Protein AF-A0AAV4DSY3-F1 (afdb_monomer_lite)

Organism: NCBI:txid259542

pLDDT: mean 73.47, std 17.41, range [41.06, 93.94]

Foldseek 3Di:
DDDDDDDDPVSVVVVVVVPPCPPPPDVDDPPPPVPPPDDPPPVVVVVVVVVLLVVVLVVLCVVVVPDPVVVDDSVVSCVVVVHDPVRVVVVVVVVVCVVVVPPPPPPPD

Structure (mmCIF, N/CA/C/O backbone):
data_AF-A0AAV4DSY3-F1
#
_entry.id   AF-A0AAV4DSY3-F1
#
loop_
_atom_site.group_PDB
_atom_site.id
_atom_site.type_symbol
_atom_site.label_atom_id
_atom_site.label_alt_id
_atom_site.label_comp_id
_atom_site.label_asym_id
_atom_site.label_entity_id
_atom_site.label_seq_id
_atom_site.pdbx_PDB_ins_code
_atom_site.Cartn_x
_atom_site.Cartn_y
_atom_site.Cartn_z
_atom_site.occupancy
_atom_site.B_iso_or_equiv
_atom_site.auth_seq_id
_atom_site.auth_comp_id
_atom_site.auth_asym_id
_atom_site.auth_atom_id
_atom_site.pdbx_PDB_model_num
ATOM 1 N N . MET A 1 1 ? 48.570 47.714 34.746 1.00 41.06 1 MET A N 1
ATOM 2 C CA . MET A 1 1 ? 47.830 46.543 34.221 1.00 41.06 1 MET A CA 1
ATOM 3 C C . MET A 1 1 ? 46.495 47.026 33.675 1.00 41.06 1 MET A C 1
ATOM 5 O O . MET A 1 1 ? 45.736 47.612 34.433 1.00 41.06 1 MET A O 1
ATOM 9 N N . ALA A 1 2 ? 46.240 46.869 32.374 1.00 46.19 2 ALA A N 1
ATOM 10 C CA . ALA A 1 2 ? 44.979 47.278 31.746 1.00 46.19 2 ALA A CA 1
ATOM 11 C C . ALA A 1 2 ? 44.001 46.086 31.681 1.00 46.19 2 ALA A C 1
ATOM 13 O O . ALA A 1 2 ? 44.449 44.970 31.406 1.00 46.19 2 ALA A O 1
ATOM 14 N N . PRO A 1 3 ? 42.690 46.279 31.919 1.00 54.94 3 PRO A N 1
ATOM 15 C CA . PRO A 1 3 ? 41.716 45.194 31.837 1.00 54.94 3 PRO A CA 1
ATOM 16 C C . PRO A 1 3 ? 41.482 44.750 30.379 1.00 54.94 3 PRO A C 1
ATOM 18 O O . PRO A 1 3 ? 41.603 45.563 29.455 1.00 54.94 3 PRO A O 1
ATOM 21 N N . PRO A 1 4 ? 41.125 43.473 30.135 1.00 57.81 4 PRO A N 1
ATOM 22 C CA . PRO A 1 4 ? 40.954 42.960 28.782 1.00 57.81 4 PRO A CA 1
ATOM 23 C C . PRO A 1 4 ? 39.740 43.602 28.095 1.00 57.81 4 PRO A C 1
ATOM 25 O O . PRO A 1 4 ? 38.635 43.642 28.644 1.00 57.81 4 PRO A O 1
ATOM 28 N N . ARG A 1 5 ? 39.933 44.082 26.859 1.00 60.69 5 ARG A N 1
ATOM 29 C CA . ARG A 1 5 ? 38.852 44.612 26.013 1.00 60.69 5 ARG A CA 1
ATOM 30 C C . ARG A 1 5 ? 37.819 43.511 25.745 1.00 60.69 5 ARG A C 1
ATOM 32 O O . ARG A 1 5 ? 38.171 42.407 25.328 1.00 60.69 5 ARG A O 1
ATOM 39 N N . LYS A 1 6 ? 36.532 43.802 25.965 1.00 60.41 6 LYS A N 1
ATOM 40 C CA . LYS A 1 6 ? 35.444 42.860 25.659 1.00 60.41 6 LYS A CA 1
ATOM 41 C C . LYS A 1 6 ? 35.393 42.625 24.142 1.00 60.41 6 LYS A C 1
ATOM 43 O O . LYS A 1 6 ? 35.300 43.580 23.377 1.00 60.41 6 LYS A O 1
ATOM 48 N N . ARG A 1 7 ? 35.455 41.354 23.720 1.00 59.47 7 ARG A N 1
ATOM 49 C CA . ARG A 1 7 ? 35.294 40.937 22.313 1.00 59.47 7 ARG A CA 1
ATOM 50 C C . ARG A 1 7 ? 33.944 41.415 21.778 1.00 59.47 7 ARG A C 1
ATOM 52 O O . ARG A 1 7 ? 32.934 41.277 22.476 1.00 59.47 7 ARG A O 1
ATOM 59 N N . SER A 1 8 ? 33.940 41.944 20.558 1.00 68.19 8 SER A N 1
ATOM 60 C CA . SER A 1 8 ? 32.722 42.392 19.882 1.00 68.19 8 SER A CA 1
ATOM 61 C C . SER A 1 8 ? 31.757 41.219 19.643 1.00 68.19 8 SER A C 1
ATOM 63 O O . SER A 1 8 ? 32.153 40.050 19.639 1.00 68.19 8 SER A O 1
ATOM 65 N N . LEU A 1 9 ? 30.466 41.506 19.467 1.00 58.69 9 LEU A N 1
ATOM 66 C CA . LEU A 1 9 ? 29.445 40.478 19.218 1.00 58.69 9 LEU A CA 1
ATOM 67 C C . LEU A 1 9 ? 29.739 39.713 17.909 1.00 58.69 9 LEU A C 1
ATOM 69 O O . LEU A 1 9 ? 29.555 38.500 17.847 1.00 58.69 9 LEU A O 1
ATOM 73 N N . SER A 1 10 ? 30.330 40.390 16.920 1.00 60.00 10 SER A N 1
ATOM 74 C CA . SER A 1 10 ? 30.853 39.796 15.685 1.00 60.00 10 SER A CA 1
ATOM 75 C C . SER A 1 10 ? 32.049 38.866 15.923 1.00 60.00 10 SER A C 1
ATOM 77 O O . SER A 1 10 ? 32.095 37.787 15.333 1.00 60.00 10 SER A O 1
ATOM 79 N N . ASP A 1 11 ? 32.970 39.197 16.834 1.00 58.50 11 ASP A N 1
ATOM 80 C CA . ASP A 1 11 ? 34.054 38.281 17.233 1.00 58.50 11 ASP A CA 1
ATOM 81 C C . ASP A 1 11 ? 33.519 37.046 17.969 1.00 58.50 11 ASP A C 1
ATOM 83 O O . ASP A 1 11 ? 34.048 35.942 17.822 1.00 58.50 11 ASP A O 1
ATOM 87 N N . ARG A 1 12 ? 32.431 37.209 18.730 1.00 59.25 12 ARG A N 1
ATOM 88 C CA . ARG A 1 12 ? 31.756 36.110 19.431 1.00 59.25 12 ARG A CA 1
ATOM 89 C C . ARG A 1 12 ? 31.039 35.168 18.451 1.00 59.25 12 ARG A C 1
ATOM 91 O O . ARG A 1 12 ? 31.147 33.952 18.593 1.00 59.25 12 ARG A O 1
ATOM 98 N N . ILE A 1 13 ? 30.394 35.714 17.418 1.00 60.59 13 ILE A N 1
ATOM 99 C CA . ILE A 1 13 ? 29.760 34.944 16.332 1.00 60.59 13 ILE A CA 1
ATOM 100 C C . ILE A 1 13 ? 30.820 34.237 15.466 1.00 60.59 13 ILE A C 1
ATOM 102 O O . ILE A 1 13 ? 30.665 33.060 15.142 1.00 60.59 13 ILE A O 1
ATOM 106 N N . ARG A 1 14 ? 31.949 34.893 15.157 1.00 55.00 14 ARG A N 1
ATOM 107 C CA . ARG A 1 14 ? 33.055 34.303 14.376 1.00 55.00 14 ARG A CA 1
ATOM 108 C C . ARG A 1 14 ? 33.675 33.073 15.054 1.00 55.00 14 ARG A C 1
ATOM 110 O O . ARG A 1 14 ? 34.059 32.127 14.366 1.00 55.00 14 ARG A O 1
ATOM 117 N N . CYS A 1 15 ? 33.741 33.046 16.387 1.00 56.81 15 CYS A N 1
ATOM 118 C CA . CYS A 1 15 ? 34.203 31.875 17.141 1.00 56.81 15 CYS A CA 1
ATOM 119 C C . CYS A 1 15 ? 33.209 30.700 17.126 1.00 56.81 15 CYS A C 1
ATOM 121 O O . CYS A 1 15 ? 33.650 29.554 17.156 1.00 56.81 15 CYS A O 1
ATOM 123 N N . MET A 1 16 ? 31.899 30.955 17.029 1.00 57.00 16 MET A N 1
ATOM 124 C CA . MET A 1 16 ? 30.877 29.896 16.959 1.00 57.00 16 MET A CA 1
ATOM 125 C C . MET A 1 16 ? 30.915 29.140 15.620 1.00 57.00 16 MET A C 1
ATOM 127 O O . MET A 1 16 ? 30.667 27.937 15.587 1.00 57.00 16 MET A O 1
ATOM 131 N N . PHE A 1 17 ? 31.290 29.811 14.525 1.00 53.94 17 PHE A N 1
ATOM 132 C CA . PHE A 1 17 ? 31.327 29.212 13.182 1.00 53.94 17 PHE A CA 1
ATOM 133 C C . PHE A 1 17 ? 32.688 28.625 12.765 1.00 53.94 17 PHE A C 1
ATOM 135 O O . PHE A 1 17 ? 32.747 27.856 11.810 1.00 53.94 17 PHE A O 1
ATOM 142 N N . ARG A 1 18 ? 33.784 28.906 13.486 1.00 52.25 18 ARG A N 1
ATOM 143 C CA . ARG A 1 18 ? 35.117 28.320 13.204 1.00 52.25 18 ARG A CA 1
ATOM 144 C C . ARG A 1 18 ? 35.358 26.932 13.816 1.00 52.25 18 ARG A C 1
ATOM 146 O O . ARG A 1 18 ? 36.442 26.383 13.653 1.00 52.25 18 ARG A O 1
ATOM 153 N N . GLY A 1 19 ? 34.382 26.368 14.530 1.00 48.66 19 GLY A N 1
ATOM 154 C CA . GLY A 1 19 ? 34.595 25.192 15.383 1.00 48.66 19 GLY A CA 1
ATOM 155 C C . GLY A 1 19 ? 33.806 23.932 15.037 1.00 48.66 19 GLY A C 1
ATOM 156 O O . GLY A 1 19 ? 33.827 23.004 15.841 1.00 48.66 19 GLY A O 1
ATOM 157 N N . ARG A 1 20 ? 33.070 23.869 13.917 1.00 51.84 20 ARG A N 1
ATOM 158 C CA . ARG A 1 20 ? 32.213 22.693 13.659 1.00 51.84 20 ARG A CA 1
ATOM 159 C C . ARG A 1 20 ? 32.021 22.281 12.198 1.00 51.84 20 ARG A C 1
ATOM 161 O O . ARG A 1 20 ? 31.055 21.608 11.879 1.00 51.84 20 ARG A O 1
ATOM 168 N N . TYR A 1 21 ? 32.984 22.608 11.346 1.00 44.03 21 TYR A N 1
ATOM 169 C CA . TYR A 1 21 ? 33.287 21.814 10.153 1.00 44.03 21 TYR A CA 1
ATOM 170 C C . TYR A 1 21 ? 34.792 21.578 10.146 1.00 44.03 21 TYR A C 1
ATOM 172 O O . TYR A 1 21 ? 35.557 22.193 9.411 1.00 44.03 21 TYR A O 1
ATOM 180 N N . ARG A 1 22 ? 35.245 20.713 11.060 1.00 45.44 22 ARG A N 1
ATOM 181 C CA . ARG A 1 22 ? 36.550 20.081 10.909 1.00 45.44 22 ARG A CA 1
ATOM 182 C C . ARG A 1 22 ? 36.356 19.048 9.809 1.00 45.44 22 ARG A C 1
ATOM 184 O O . ARG A 1 22 ? 35.928 17.932 10.086 1.00 45.44 22 ARG A O 1
ATOM 191 N N . SER A 1 23 ? 36.580 19.475 8.572 1.00 44.88 23 SER A N 1
ATOM 192 C CA . SER A 1 23 ? 36.710 18.604 7.415 1.00 44.88 23 SER A CA 1
ATOM 193 C C . SER A 1 23 ? 37.679 17.486 7.786 1.00 44.88 23 SER A C 1
ATOM 195 O O . SER A 1 23 ? 38.885 17.701 7.900 1.00 44.88 23 SER A O 1
ATOM 197 N N . ARG A 1 24 ? 37.155 16.288 8.053 1.00 47.62 24 ARG A N 1
ATOM 198 C CA . ARG A 1 24 ? 37.949 15.068 7.943 1.00 47.62 24 ARG A CA 1
ATOM 199 C C . ARG A 1 24 ? 38.014 14.758 6.454 1.00 47.62 24 ARG A C 1
ATOM 201 O O . ARG A 1 24 ? 37.262 13.944 5.946 1.00 47.62 24 ARG A O 1
ATOM 208 N N . SER A 1 25 ? 38.895 15.468 5.775 1.00 43.91 25 SER A N 1
ATOM 209 C CA . SER A 1 25 ? 39.445 15.041 4.500 1.00 43.91 25 SER A CA 1
ATOM 210 C C . SER A 1 25 ? 40.937 15.205 4.697 1.00 43.91 25 SER A C 1
ATOM 212 O O . SER A 1 25 ? 41.441 16.330 4.716 1.00 43.91 25 SER A O 1
ATOM 214 N N . ARG A 1 26 ? 41.630 14.106 5.018 1.00 52.88 26 ARG A N 1
ATOM 215 C CA . ARG A 1 26 ? 43.089 14.142 4.997 1.00 52.88 26 ARG A CA 1
ATOM 216 C C . ARG A 1 26 ? 43.481 14.473 3.555 1.00 52.88 26 ARG A C 1
ATOM 218 O O . ARG A 1 26 ? 42.934 13.862 2.638 1.00 52.88 26 ARG A O 1
ATOM 225 N N . PRO A 1 27 ? 44.380 15.438 3.327 1.00 46.81 27 PRO A N 1
ATOM 226 C CA . PRO A 1 27 ? 44.921 15.641 1.998 1.00 46.81 27 PRO A CA 1
ATOM 227 C C . PRO A 1 27 ? 45.778 14.409 1.683 1.00 46.81 27 PRO A C 1
ATOM 229 O O . PRO A 1 27 ? 46.827 14.223 2.295 1.00 46.81 27 PRO A O 1
ATOM 232 N N . GLY A 1 28 ? 45.280 13.534 0.805 1.00 59.75 28 GLY A N 1
ATOM 233 C CA . GLY A 1 28 ? 45.980 12.323 0.371 1.00 59.75 28 GLY A CA 1
ATOM 234 C C . GLY A 1 28 ? 45.294 10.992 0.676 1.00 59.75 28 GLY A C 1
ATO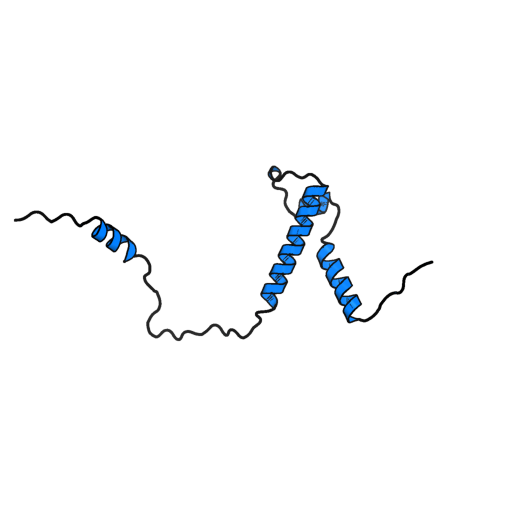M 235 O O . GLY A 1 28 ? 45.885 9.965 0.363 1.00 59.75 28 GLY A O 1
ATOM 236 N N . ASP A 1 29 ? 44.080 10.969 1.238 1.00 59.00 29 ASP A N 1
ATOM 237 C CA . ASP A 1 29 ? 43.269 9.751 1.114 1.00 59.00 29 ASP A CA 1
ATOM 238 C C . ASP A 1 29 ? 42.925 9.608 -0.382 1.00 59.00 29 ASP A C 1
ATOM 240 O O . ASP A 1 29 ? 42.372 10.564 -0.945 1.00 59.00 29 ASP A O 1
ATOM 244 N N . PRO A 1 30 ? 43.273 8.493 -1.060 1.00 61.28 30 PRO A N 1
ATOM 245 C CA . PRO A 1 30 ? 42.711 8.199 -2.366 1.00 61.28 30 PRO A CA 1
ATOM 246 C C . PRO A 1 30 ? 41.204 8.269 -2.188 1.00 61.28 30 PRO A C 1
ATOM 248 O O . PRO A 1 30 ? 40.625 7.522 -1.398 1.00 61.28 30 PRO A O 1
ATOM 251 N N . PHE A 1 31 ? 40.577 9.237 -2.843 1.00 53.38 31 PHE A N 1
ATOM 252 C CA . PHE A 1 31 ? 39.148 9.182 -3.035 1.00 53.38 31 PHE A CA 1
ATOM 253 C C . PHE A 1 31 ? 38.954 7.957 -3.925 1.00 53.38 31 PHE A C 1
ATOM 255 O O . PHE A 1 31 ? 39.129 8.040 -5.137 1.00 53.38 31 PHE A O 1
ATOM 262 N N . GLU A 1 32 ? 38.726 6.793 -3.313 1.00 60.78 32 GLU A N 1
ATOM 263 C CA . GLU A 1 32 ? 37.988 5.734 -3.979 1.00 60.78 32 GLU A CA 1
ATOM 264 C C . GLU A 1 32 ? 36.654 6.393 -4.304 1.00 60.78 32 GLU A C 1
ATOM 266 O O . GLU A 1 32 ? 35.778 6.513 -3.443 1.00 60.78 32 GLU A O 1
ATOM 271 N N . GLU A 1 33 ? 36.565 6.960 -5.512 1.00 65.31 33 GLU A N 1
ATOM 272 C CA . GLU A 1 33 ? 35.283 7.229 -6.133 1.00 65.31 33 GLU A CA 1
ATOM 273 C C . GLU A 1 33 ? 34.524 5.921 -5.988 1.00 65.31 33 GLU A C 1
ATOM 275 O O . GLU A 1 33 ? 34.983 4.913 -6.526 1.00 65.31 33 GLU A O 1
ATOM 280 N N . PRO A 1 34 ? 33.452 5.873 -5.179 1.00 61.53 34 PRO A N 1
ATOM 281 C CA . PRO A 1 34 ? 32.668 4.661 -5.110 1.00 61.53 34 PRO A CA 1
ATOM 282 C C . PRO A 1 34 ? 32.198 4.417 -6.536 1.00 61.53 34 PRO A C 1
ATOM 284 O O . PRO A 1 34 ? 31.495 5.279 -7.057 1.00 61.53 34 PRO A O 1
ATOM 287 N N . ASP A 1 35 ? 32.645 3.320 -7.155 1.00 59.78 35 ASP A N 1
ATOM 288 C CA . ASP A 1 35 ? 32.401 2.999 -8.561 1.00 59.78 35 ASP A CA 1
ATOM 289 C C . ASP A 1 35 ? 30.925 3.263 -8.891 1.00 59.78 35 ASP A C 1
ATOM 291 O O . ASP A 1 35 ? 30.027 2.494 -8.527 1.00 59.78 35 ASP A O 1
ATOM 295 N N . ILE A 1 36 ? 30.644 4.402 -9.536 1.00 59.94 36 ILE A N 1
ATOM 296 C CA . ILE A 1 36 ? 29.284 4.844 -9.869 1.00 59.94 36 ILE A CA 1
ATOM 297 C C . ILE A 1 36 ? 28.852 4.121 -11.150 1.00 59.94 36 ILE A C 1
ATOM 299 O O . ILE A 1 36 ? 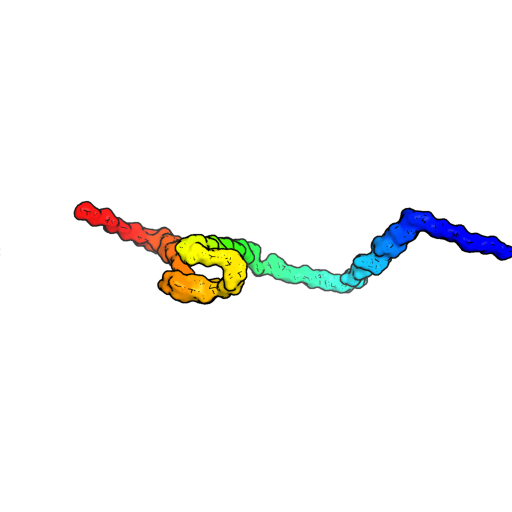28.330 4.734 -12.072 1.00 59.94 36 ILE A O 1
ATOM 303 N N . ASP A 1 37 ? 29.065 2.810 -11.228 1.00 66.38 37 ASP A N 1
ATOM 304 C CA . ASP A 1 37 ? 28.801 2.045 -12.447 1.00 66.38 37 ASP A CA 1
ATOM 305 C C . ASP A 1 37 ? 27.618 1.078 -12.330 1.00 66.38 37 ASP A C 1
ATOM 307 O O . ASP A 1 37 ? 27.261 0.419 -13.306 1.00 66.38 37 ASP A O 1
ATOM 311 N N . GLU A 1 38 ? 26.873 1.066 -11.215 1.00 58.34 38 GLU A N 1
ATOM 312 C CA . GLU A 1 38 ? 25.622 0.299 -11.145 1.00 58.34 38 GLU A CA 1
ATOM 313 C C . GLU A 1 38 ? 24.374 1.079 -10.679 1.00 58.34 38 GLU A C 1
ATOM 315 O O . GLU A 1 38 ? 23.907 1.005 -9.546 1.00 58.34 38 GLU A O 1
ATOM 320 N N . GLN A 1 39 ? 23.713 1.653 -11.697 1.00 54.41 39 GLN A N 1
ATOM 321 C CA . GLN A 1 39 ? 22.253 1.648 -11.923 1.00 54.41 39 GLN A CA 1
ATOM 322 C C . GLN A 1 39 ? 21.406 2.818 -11.354 1.00 54.41 39 GLN A C 1
ATOM 324 O O . GLN A 1 39 ? 20.549 2.602 -10.488 1.00 54.41 39 GLN A O 1
ATOM 329 N N . PRO A 1 40 ? 21.450 4.023 -11.967 1.00 58.97 40 PRO A N 1
ATOM 330 C CA . PRO A 1 40 ? 20.500 5.118 -11.689 1.00 58.97 40 PRO A CA 1
ATOM 331 C C . PRO A 1 40 ? 19.018 4.737 -11.895 1.00 58.97 40 PRO A C 1
ATOM 333 O O . PRO A 1 40 ? 18.113 5.389 -11.373 1.00 58.97 40 PRO A O 1
ATOM 336 N N . GLN A 1 41 ? 18.742 3.659 -12.635 1.00 61.84 41 GLN A N 1
ATOM 337 C CA . GLN A 1 41 ? 17.386 3.247 -13.003 1.00 61.84 41 GLN A CA 1
ATOM 338 C C . GLN A 1 41 ? 16.632 2.506 -11.882 1.00 61.84 41 GLN A C 1
ATOM 340 O O . GLN A 1 41 ? 15.405 2.607 -11.804 1.00 61.84 41 GLN A O 1
ATOM 345 N N . LYS A 1 42 ? 17.328 1.789 -10.986 1.00 69.75 42 LYS A N 1
ATOM 346 C CA . LYS A 1 42 ? 16.681 0.982 -9.929 1.00 69.75 42 LYS A CA 1
ATOM 347 C C . LYS A 1 42 ? 15.992 1.858 -8.877 1.00 69.75 42 LYS A C 1
ATOM 349 O O . LYS A 1 42 ? 14.843 1.606 -8.516 1.00 69.75 42 LYS A O 1
ATOM 354 N N . HIS A 1 43 ? 16.659 2.933 -8.462 1.00 77.56 43 HIS A N 1
ATOM 355 C CA . HIS A 1 43 ? 16.173 3.846 -7.426 1.00 77.56 43 HIS A CA 1
ATOM 356 C C . HIS A 1 43 ? 14.870 4.565 -7.824 1.00 77.56 43 HIS A C 1
ATOM 358 O O . HIS A 1 43 ? 13.954 4.707 -7.015 1.00 77.56 43 HIS A O 1
ATOM 364 N N . LEU A 1 44 ? 14.730 4.966 -9.092 1.00 80.88 44 LEU A N 1
ATOM 365 C CA . LEU A 1 44 ? 13.515 5.631 -9.574 1.00 80.88 44 LEU A CA 1
ATOM 366 C C . LEU A 1 44 ? 12.299 4.690 -9.572 1.00 80.88 44 LEU A C 1
ATOM 368 O O . LEU A 1 44 ? 11.195 5.089 -9.195 1.00 80.88 44 LEU A O 1
ATOM 372 N N . LEU A 1 45 ? 12.496 3.432 -9.971 1.00 84.12 45 LEU A N 1
ATOM 373 C CA . LEU A 1 45 ? 11.431 2.428 -9.981 1.00 84.12 45 LEU A CA 1
ATOM 374 C C . LEU A 1 45 ? 10.938 2.112 -8.569 1.00 84.12 45 LEU A C 1
ATOM 376 O O . LEU A 1 45 ? 9.730 1.981 -8.361 1.00 84.12 45 LEU A O 1
ATOM 380 N N . GLU A 1 46 ? 11.848 2.035 -7.601 1.00 86.31 46 GLU A N 1
ATOM 381 C CA . GLU A 1 46 ? 11.507 1.836 -6.194 1.00 86.31 46 GLU A CA 1
ATOM 382 C C . GLU A 1 46 ? 10.669 3.000 -5.647 1.00 86.31 46 GLU A C 1
ATOM 384 O O . GLU A 1 46 ? 9.614 2.788 -5.048 1.00 86.31 46 GLU A O 1
ATOM 389 N N . GLN A 1 47 ? 11.049 4.246 -5.947 1.00 90.88 47 GLN A N 1
ATOM 390 C CA . GLN A 1 47 ? 10.261 5.418 -5.555 1.00 90.88 47 GLN A CA 1
ATOM 391 C C . GLN A 1 47 ? 8.841 5.397 -6.132 1.00 90.88 47 GLN A C 1
ATOM 393 O O . GLN A 1 47 ? 7.881 5.747 -5.441 1.00 90.88 47 GLN A O 1
ATOM 398 N N . ILE A 1 48 ? 8.688 5.000 -7.397 1.00 90.00 48 ILE A N 1
ATOM 399 C CA . ILE A 1 48 ? 7.374 4.899 -8.043 1.00 90.00 48 ILE A CA 1
ATOM 400 C C . ILE A 1 48 ? 6.539 3.796 -7.386 1.00 90.00 48 ILE A C 1
ATOM 402 O O . ILE A 1 48 ? 5.356 4.011 -7.113 1.00 90.00 48 ILE A O 1
ATOM 406 N N . GLN A 1 49 ? 7.139 2.643 -7.079 1.00 90.31 49 GLN A N 1
ATOM 407 C CA . GLN A 1 49 ? 6.457 1.563 -6.362 1.00 90.31 49 GLN A CA 1
ATOM 408 C C . GLN A 1 49 ? 5.978 2.028 -4.985 1.00 90.31 49 GLN A C 1
ATOM 410 O O . GLN A 1 49 ? 4.797 1.879 -4.675 1.00 90.31 49 GLN A O 1
ATOM 415 N N . ASN A 1 50 ? 6.838 2.697 -4.219 1.00 91.19 50 ASN A N 1
ATOM 416 C CA . ASN A 1 50 ? 6.494 3.225 -2.899 1.00 91.19 50 ASN A CA 1
ATOM 417 C C . ASN A 1 50 ? 5.323 4.220 -2.965 1.00 91.19 50 ASN A C 1
ATOM 419 O O . ASN A 1 50 ? 4.408 4.169 -2.140 1.00 91.19 50 ASN A O 1
ATOM 423 N N . LYS A 1 51 ? 5.292 5.087 -3.985 1.00 92.62 51 LYS A N 1
ATOM 424 C CA . LYS A 1 51 ? 4.173 6.016 -4.222 1.00 92.62 51 LYS A CA 1
ATOM 425 C C . LYS A 1 51 ? 2.873 5.283 -4.553 1.00 92.62 51 LYS A C 1
ATOM 427 O O . LYS A 1 51 ? 1.822 5.648 -4.025 1.00 92.62 51 LYS A O 1
ATOM 432 N N . LEU A 1 52 ? 2.925 4.253 -5.398 1.00 92.88 52 LEU A N 1
ATOM 433 C CA . LEU A 1 52 ? 1.748 3.450 -5.744 1.00 92.88 52 LEU A CA 1
ATOM 434 C C . LEU A 1 52 ? 1.180 2.728 -4.519 1.00 92.88 52 LEU A C 1
ATOM 436 O O . LEU A 1 52 ? -0.029 2.766 -4.293 1.00 92.88 52 LEU A O 1
ATOM 440 N N . GLU A 1 53 ? 2.040 2.128 -3.700 1.00 92.25 53 GLU A N 1
ATOM 441 C CA . GLU A 1 53 ? 1.624 1.447 -2.472 1.00 92.25 53 GLU A CA 1
ATOM 442 C C . GLU A 1 53 ? 1.030 2.416 -1.446 1.00 92.25 53 GLU A C 1
ATOM 444 O O . GLU A 1 53 ? -0.023 2.140 -0.867 1.00 92.25 53 GLU A O 1
ATOM 449 N N . ALA A 1 54 ? 1.652 3.583 -1.256 1.00 93.12 54 ALA A N 1
ATOM 450 C CA . ALA A 1 54 ? 1.120 4.629 -0.388 1.00 93.12 54 ALA A CA 1
ATOM 451 C C . ALA A 1 54 ? -0.255 5.124 -0.866 1.00 93.12 54 ALA A C 1
ATOM 453 O O . ALA A 1 54 ? -1.163 5.322 -0.055 1.00 93.12 54 ALA A O 1
ATOM 454 N N . THR A 1 55 ? -0.432 5.266 -2.181 1.00 93.38 55 THR A N 1
ATOM 455 C CA . THR A 1 55 ? -1.704 5.676 -2.789 1.00 93.38 55 THR A CA 1
ATOM 456 C C . THR A 1 55 ? -2.793 4.620 -2.568 1.00 93.38 55 THR A C 1
ATOM 458 O O . THR A 1 55 ? -3.905 4.955 -2.160 1.00 93.38 55 THR A O 1
ATOM 461 N N . GLU A 1 56 ? -2.477 3.333 -2.756 1.00 93.19 56 GLU A N 1
ATOM 462 C CA . GLU A 1 56 ? -3.397 2.227 -2.459 1.00 93.19 56 GLU A CA 1
ATOM 463 C C . GLU A 1 56 ? -3.813 2.237 -0.978 1.00 93.19 56 GLU A C 1
ATOM 465 O O . GLU A 1 56 ? -5.003 2.154 -0.665 1.00 93.19 56 GLU A O 1
ATOM 470 N N . MET A 1 57 ? -2.859 2.437 -0.061 1.00 93.62 57 MET A N 1
ATOM 471 C CA . MET A 1 57 ? -3.155 2.539 1.373 1.00 93.62 57 MET A CA 1
ATOM 472 C C . MET A 1 57 ? -4.046 3.736 1.701 1.00 93.62 57 MET A C 1
ATOM 474 O O . MET A 1 57 ? -4.938 3.624 2.545 1.00 93.62 57 MET A O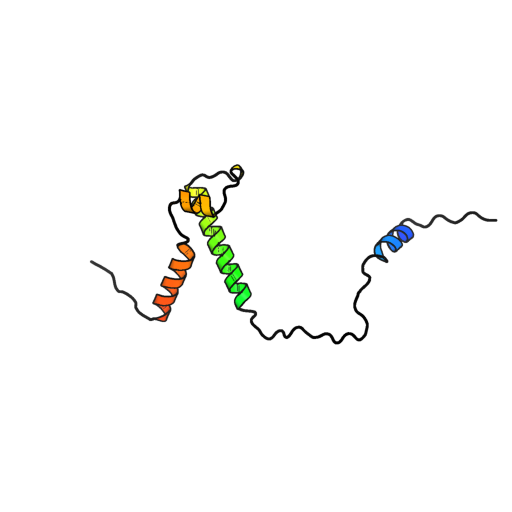 1
ATOM 478 N N . TRP A 1 58 ? -3.837 4.872 1.038 1.00 92.62 58 TRP A N 1
ATOM 479 C CA . TRP A 1 58 ? -4.670 6.056 1.220 1.00 92.62 58 TRP A CA 1
ATOM 480 C C . TRP A 1 58 ? -6.123 5.796 0.805 1.00 92.62 58 TRP A C 1
ATOM 482 O O . TRP A 1 58 ? -7.038 6.087 1.581 1.00 92.62 58 TRP A O 1
ATOM 492 N N . PHE A 1 59 ? -6.345 5.170 -0.356 1.00 92.88 59 PHE A N 1
ATOM 493 C CA . PHE A 1 59 ? -7.689 4.798 -0.804 1.00 92.88 59 PHE A CA 1
ATOM 494 C C . PHE A 1 59 ? -8.372 3.824 0.156 1.00 92.88 59 PHE A C 1
ATOM 496 O O . PHE A 1 59 ? -9.524 4.047 0.530 1.00 92.88 59 PHE A O 1
ATOM 503 N N . LEU A 1 60 ? -7.675 2.771 0.600 1.00 93.12 60 LEU A N 1
ATOM 504 C CA . LEU A 1 60 ? -8.241 1.807 1.551 1.00 93.12 60 LEU A CA 1
ATOM 505 C C . LEU A 1 60 ? -8.640 2.479 2.869 1.00 93.12 60 LEU A C 1
ATOM 507 O O . LEU A 1 60 ? -9.755 2.276 3.344 1.00 93.12 60 LEU A O 1
ATOM 511 N N . ARG A 1 61 ? -7.773 3.332 3.431 1.00 93.56 61 ARG A N 1
ATOM 512 C CA . ARG A 1 61 ? -8.073 4.072 4.669 1.00 93.56 61 ARG A CA 1
ATOM 513 C C . ARG A 1 61 ? -9.284 4.989 4.506 1.00 93.56 61 ARG A C 1
ATOM 515 O O . ARG A 1 61 ? -10.092 5.086 5.427 1.00 93.56 61 ARG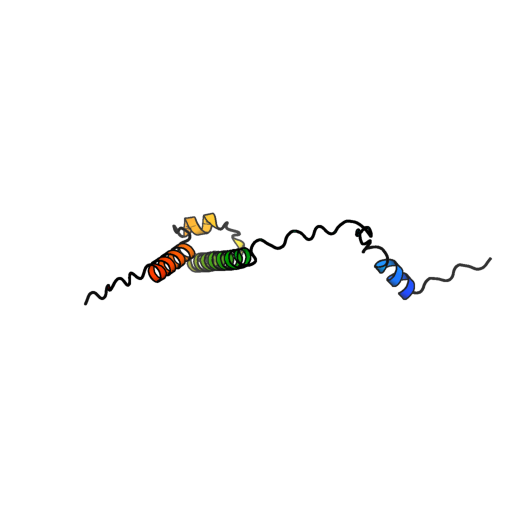 A O 1
ATOM 522 N N . ARG A 1 62 ? -9.430 5.632 3.343 1.00 93.19 62 ARG A N 1
ATOM 523 C CA . ARG A 1 62 ? -10.584 6.488 3.028 1.00 93.19 62 ARG A CA 1
ATOM 524 C C . ARG A 1 62 ? -11.880 5.692 2.907 1.00 93.19 62 ARG A C 1
ATOM 526 O O . ARG A 1 62 ? -12.865 6.083 3.526 1.00 93.19 62 ARG A O 1
ATOM 533 N N . MET A 1 63 ? -11.873 4.574 2.181 1.00 93.44 63 MET A N 1
ATOM 534 C CA . MET A 1 63 ? -13.057 3.716 2.029 1.00 93.44 63 MET A CA 1
ATOM 535 C C . MET A 1 63 ? -13.502 3.105 3.362 1.00 93.44 63 MET A C 1
ATOM 537 O O . MET A 1 63 ? -14.692 3.077 3.655 1.00 93.44 63 MET A O 1
ATOM 541 N N . LEU A 1 64 ? -12.550 2.685 4.199 1.00 92.50 64 LEU A N 1
ATOM 542 C CA . LEU A 1 64 ? -12.817 2.147 5.537 1.00 92.50 64 LEU A CA 1
ATOM 543 C C . LEU A 1 64 ? -13.080 3.235 6.596 1.00 92.50 64 LEU A C 1
ATOM 545 O O . LEU A 1 64 ? -13.293 2.913 7.761 1.00 92.50 64 LEU A O 1
ATOM 549 N N . ARG A 1 65 ? -13.044 4.521 6.216 1.00 93.94 65 ARG A N 1
ATOM 550 C CA . ARG A 1 65 ? -13.233 5.682 7.108 1.00 93.94 65 ARG A CA 1
ATOM 551 C C . ARG A 1 65 ? -12.328 5.649 8.350 1.00 93.94 65 ARG A C 1
ATOM 553 O O . ARG A 1 65 ? -12.725 6.084 9.427 1.00 93.94 65 ARG A O 1
ATOM 560 N N . ILE A 1 66 ? -11.098 5.154 8.203 1.00 91.62 66 ILE A N 1
ATOM 561 C CA . ILE A 1 66 ? -10.144 5.029 9.311 1.00 91.62 66 ILE A CA 1
ATOM 562 C C . ILE A 1 66 ? -9.570 6.417 9.624 1.00 91.62 66 ILE A C 1
ATOM 564 O O . ILE A 1 66 ? -8.911 7.004 8.758 1.00 91.62 66 ILE A O 1
ATOM 568 N N . PRO A 1 67 ? -9.763 6.952 10.842 1.00 90.19 67 PRO A N 1
ATOM 569 C CA . PRO A 1 67 ? -9.168 8.225 11.210 1.00 90.19 67 PRO A CA 1
ATOM 570 C C . PRO A 1 67 ? -7.650 8.071 11.350 1.00 90.19 67 PRO A C 1
ATOM 572 O O . PRO A 1 67 ? -7.138 7.024 11.754 1.00 90.19 67 PRO A O 1
ATOM 575 N N . TRP A 1 68 ? -6.910 9.137 11.052 1.00 84.38 68 TRP A N 1
ATOM 576 C CA . TRP A 1 68 ? -5.449 9.149 11.182 1.00 84.38 68 TRP A CA 1
ATOM 577 C C . TRP A 1 68 ? -4.987 8.913 12.634 1.00 84.38 68 TRP A C 1
ATOM 579 O O . TRP A 1 68 ? -3.917 8.351 12.862 1.00 84.38 68 TRP A O 1
ATOM 589 N N . THR A 1 69 ? -5.829 9.261 13.614 1.00 91.12 69 THR A N 1
ATOM 590 C CA . THR A 1 69 ? -5.596 9.059 15.052 1.00 91.12 69 THR A CA 1
ATOM 591 C C . THR A 1 69 ? -5.571 7.592 15.465 1.00 91.12 69 THR A C 1
ATOM 593 O O . THR A 1 69 ? -4.940 7.258 16.464 1.00 91.12 69 THR A O 1
ATOM 596 N N . ALA A 1 70 ? -6.189 6.696 14.689 1.00 88.25 70 ALA A N 1
ATOM 597 C CA . ALA A 1 70 ? -6.252 5.275 15.021 1.00 88.25 70 ALA A CA 1
ATOM 598 C C . ALA A 1 70 ? -4.888 4.568 14.931 1.00 88.25 70 ALA A C 1
ATOM 600 O O . ALA A 1 70 ? -4.784 3.422 15.361 1.00 88.25 70 ALA A O 1
ATOM 601 N N . LYS A 1 71 ? -3.859 5.206 14.339 1.00 88.88 71 LYS A N 1
ATOM 602 C CA . LYS A 1 71 ? -2.482 4.680 14.206 1.00 88.88 71 LYS A CA 1
ATOM 603 C C . LYS A 1 71 ? -2.421 3.204 13.768 1.00 88.88 71 LYS A C 1
ATOM 605 O O . LYS A 1 71 ? -1.557 2.445 14.201 1.00 88.88 71 LYS A O 1
ATOM 610 N N . LYS A 1 72 ? -3.342 2.776 12.896 1.00 91.44 72 LYS A N 1
ATOM 611 C CA . LYS A 1 72 ? -3.381 1.392 12.401 1.00 91.44 72 LYS A CA 1
ATOM 612 C C . LYS A 1 72 ? -2.195 1.108 11.479 1.00 91.44 72 LYS A C 1
ATOM 614 O O . LYS A 1 72 ? -1.884 1.920 10.598 1.00 91.44 72 LYS A O 1
ATOM 619 N N . THR A 1 73 ? -1.588 -0.066 11.652 1.00 93.31 73 THR A N 1
ATOM 620 C CA . THR A 1 73 ? -0.543 -0.593 10.765 1.00 93.31 73 THR A CA 1
ATOM 621 C C . THR A 1 73 ? -1.117 -0.929 9.389 1.00 93.31 73 THR A C 1
ATOM 623 O O . THR A 1 73 ? -2.306 -1.226 9.254 1.00 93.31 73 THR A O 1
ATOM 626 N N . ASN A 1 74 ? -0.278 -0.887 8.351 1.00 91.56 74 ASN A N 1
ATOM 627 C CA . ASN A 1 74 ? -0.721 -1.143 6.974 1.00 91.56 74 ASN A CA 1
ATOM 628 C C . ASN A 1 74 ? -1.298 -2.559 6.800 1.00 91.56 74 ASN A C 1
ATOM 630 O O . ASN A 1 74 ? -2.274 -2.737 6.080 1.00 91.56 74 ASN A O 1
ATOM 634 N N . GLU A 1 75 ? -0.757 -3.544 7.515 1.00 91.62 75 GLU A N 1
ATOM 635 C CA . GLU A 1 75 ? -1.251 -4.926 7.518 1.00 91.62 75 GLU A CA 1
ATOM 636 C C . GLU A 1 75 ? -2.670 -5.037 8.080 1.00 91.62 75 GLU A C 1
ATOM 638 O O . GLU A 1 75 ? -3.520 -5.692 7.483 1.00 91.62 75 GLU A O 1
ATOM 643 N N . LYS A 1 76 ? -2.967 -4.338 9.185 1.00 92.31 76 LYS A N 1
ATOM 644 C CA . LYS A 1 76 ? -4.320 -4.318 9.757 1.00 92.31 76 LYS A CA 1
ATOM 645 C C . LYS A 1 76 ? -5.327 -3.692 8.795 1.00 92.31 76 LYS A C 1
ATOM 647 O O . LYS A 1 76 ? -6.414 -4.231 8.631 1.00 92.31 76 LYS A O 1
ATOM 652 N N . VAL A 1 77 ? -4.953 -2.601 8.121 1.00 92.00 77 VAL A N 1
ATOM 653 C CA . VAL A 1 77 ? -5.808 -1.955 7.106 1.00 92.00 77 VAL A CA 1
ATOM 654 C C . VAL A 1 77 ? -6.096 -2.903 5.936 1.00 92.00 77 VAL A C 1
ATOM 656 O O . VAL A 1 77 ? -7.227 -2.968 5.463 1.00 92.00 77 VAL A O 1
ATOM 659 N N . LEU A 1 78 ? -5.091 -3.655 5.479 1.00 92.31 78 LEU A N 1
ATOM 660 C CA . LEU A 1 78 ? -5.245 -4.648 4.411 1.00 92.31 78 LEU A CA 1
ATOM 661 C C . LEU A 1 78 ? -6.150 -5.816 4.829 1.00 92.31 78 LEU A C 1
ATOM 663 O O . LEU A 1 78 ? -7.019 -6.219 4.055 1.00 92.31 78 LEU A O 1
ATOM 667 N N . ASN A 1 79 ? -5.985 -6.311 6.058 1.00 93.25 79 ASN A N 1
ATOM 668 C CA . ASN A 1 79 ? -6.816 -7.378 6.614 1.00 93.25 79 ASN A CA 1
ATOM 669 C C . ASN A 1 79 ? -8.275 -6.931 6.784 1.00 93.25 79 ASN A C 1
ATOM 671 O O . ASN A 1 79 ? -9.178 -7.663 6.397 1.00 93.25 79 ASN A O 1
ATOM 675 N N . GLU A 1 80 ? -8.515 -5.712 7.278 1.00 90.44 80 GLU A N 1
ATOM 676 C CA . GLU A 1 80 ? -9.864 -5.129 7.382 1.00 90.44 80 GLU A CA 1
ATOM 677 C C . GLU A 1 80 ? -10.523 -4.946 6.012 1.00 90.44 80 GLU A C 1
ATOM 679 O O . GLU A 1 80 ? -11.713 -5.201 5.852 1.00 90.44 80 GLU A O 1
ATOM 684 N N . ALA A 1 81 ? -9.748 -4.549 5.001 1.00 88.50 81 ALA A N 1
ATOM 685 C CA . ALA A 1 81 ? -10.230 -4.471 3.627 1.00 88.50 81 ALA A CA 1
ATOM 686 C C . ALA A 1 81 ? -10.428 -5.852 2.973 1.00 88.50 81 ALA A C 1
ATOM 688 O O . ALA A 1 81 ? -10.953 -5.908 1.860 1.00 88.50 81 ALA A O 1
ATOM 689 N N . ASN A 1 82 ? -9.960 -6.932 3.613 1.00 89.50 82 ASN A N 1
ATOM 690 C CA . ASN A 1 82 ? -9.832 -8.283 3.067 1.00 89.50 82 ASN A CA 1
ATOM 691 C C . ASN A 1 82 ? -9.200 -8.300 1.659 1.00 89.50 82 ASN A C 1
ATOM 693 O O . ASN A 1 82 ? -9.628 -9.018 0.752 1.00 89.50 82 ASN A O 1
ATOM 697 N N . LYS A 1 83 ? -8.199 -7.439 1.444 1.00 82.88 83 LYS A N 1
ATOM 698 C CA . LYS A 1 83 ? -7.537 -7.242 0.148 1.00 82.88 83 LYS A CA 1
ATOM 699 C C . LYS A 1 83 ? -6.034 -7.400 0.306 1.00 82.88 83 LYS A C 1
ATOM 701 O O . LYS A 1 83 ? -5.440 -6.962 1.283 1.00 82.88 83 LYS A O 1
ATOM 706 N N . ARG A 1 84 ? -5.399 -8.001 -0.701 1.00 82.75 84 ARG A N 1
ATOM 707 C CA . ARG A 1 84 ? -3.935 -7.959 -0.875 1.00 82.75 84 ARG A CA 1
ATOM 708 C C . ARG A 1 84 ? -3.569 -6.725 -1.710 1.00 82.75 84 ARG A C 1
ATOM 710 O O . ARG A 1 84 ? -4.453 -6.137 -2.315 1.00 82.75 84 ARG A O 1
ATOM 717 N N . ARG A 1 85 ? -2.291 -6.334 -1.781 1.00 80.19 85 ARG A N 1
ATOM 718 C CA . ARG A 1 85 ? -1.844 -5.255 -2.690 1.00 80.19 85 ARG A CA 1
ATOM 719 C C . ARG A 1 85 ? -2.144 -5.647 -4.144 1.00 80.19 85 ARG A C 1
ATOM 721 O O . ARG A 1 85 ? -1.518 -6.570 -4.673 1.00 80.19 85 ARG A O 1
ATOM 728 N N . LEU A 1 86 ? -3.134 -5.006 -4.766 1.00 82.38 86 LEU A N 1
ATOM 729 C CA . LEU A 1 86 ? -3.642 -5.348 -6.101 1.00 82.38 86 LEU A CA 1
ATOM 730 C C . LEU A 1 86 ? -3.140 -4.376 -7.165 1.00 82.38 86 LEU A C 1
ATOM 732 O O . LEU A 1 86 ? -2.951 -4.790 -8.311 1.00 82.38 86 LEU A O 1
ATOM 736 N N . LEU A 1 87 ? -2.907 -3.110 -6.811 1.00 85.38 87 LEU A N 1
ATOM 737 C CA . LEU A 1 87 ? -2.619 -2.058 -7.787 1.00 85.38 87 LEU A CA 1
ATOM 738 C C . LEU A 1 87 ? -1.335 -2.343 -8.582 1.00 85.38 87 LEU A C 1
ATOM 740 O O . LEU A 1 87 ? -1.369 -2.437 -9.809 1.00 85.38 87 LEU A O 1
ATOM 744 N N . VAL A 1 88 ? -0.220 -2.587 -7.885 1.00 87.19 88 VAL A N 1
ATOM 745 C CA . VAL A 1 88 ? 1.082 -2.891 -8.510 1.00 87.19 88 VAL A CA 1
ATOM 746 C C . VAL A 1 88 ? 1.009 -4.164 -9.357 1.00 87.19 88 VAL A C 1
ATOM 748 O O . VAL A 1 88 ? 1.526 -4.204 -10.472 1.00 87.19 88 VAL A O 1
ATOM 751 N N . ARG A 1 89 ? 0.313 -5.199 -8.867 1.00 87.88 89 ARG A N 1
ATOM 752 C CA . ARG A 1 89 ? 0.133 -6.468 -9.593 1.00 87.88 89 ARG A CA 1
ATOM 753 C C . ARG A 1 89 ? -0.667 -6.276 -10.879 1.00 87.88 89 ARG A C 1
ATOM 755 O O . ARG A 1 89 ? -0.329 -6.855 -11.905 1.00 87.88 89 ARG A O 1
ATOM 762 N N . THR A 1 90 ? -1.709 -5.452 -10.828 1.00 89.06 90 THR A N 1
ATOM 763 C CA . THR A 1 90 ? -2.576 -5.169 -11.978 1.00 89.06 90 THR A CA 1
ATOM 764 C C . THR A 1 90 ? -1.828 -4.386 -13.051 1.00 89.06 90 THR A C 1
ATOM 766 O O . THR A 1 90 ? -1.945 -4.717 -14.230 1.00 89.06 90 THR A O 1
ATOM 769 N N . ILE A 1 91 ? -1.027 -3.392 -12.651 1.00 89.12 91 ILE A N 1
ATOM 770 C CA . ILE A 1 91 ? -0.182 -2.619 -13.569 1.00 89.12 91 ILE A CA 1
ATOM 771 C C . ILE A 1 91 ? 0.842 -3.537 -14.240 1.00 89.12 91 ILE A C 1
ATOM 773 O O . ILE A 1 91 ? 0.879 -3.593 -15.465 1.00 89.12 91 ILE A O 1
ATOM 777 N N . ARG A 1 92 ? 1.583 -4.344 -13.466 1.00 88.56 92 ARG A N 1
ATOM 778 C CA . ARG A 1 92 ? 2.562 -5.300 -14.018 1.00 88.56 92 ARG A CA 1
ATOM 779 C C . ARG A 1 92 ? 1.921 -6.271 -15.004 1.00 88.56 92 ARG A C 1
ATOM 781 O O . ARG A 1 92 ? 2.386 -6.388 -16.130 1.00 88.56 92 ARG A O 1
ATOM 788 N N . LYS A 1 93 ? 0.783 -6.864 -14.635 1.00 88.38 93 LYS A N 1
ATOM 789 C CA . LYS A 1 93 ? 0.023 -7.760 -15.516 1.00 88.38 93 LYS A CA 1
ATOM 790 C C . LYS A 1 93 ? -0.438 -7.064 -16.802 1.00 88.38 93 LYS A C 1
ATOM 792 O O . LYS A 1 93 ? -0.506 -7.688 -17.858 1.00 88.38 93 LYS A O 1
ATOM 797 N N . ARG A 1 94 ? -0.796 -5.778 -16.733 1.00 86.69 94 ARG A N 1
ATOM 798 C CA . ARG A 1 94 ? -1.167 -4.979 -17.911 1.00 86.69 94 ARG A CA 1
ATOM 799 C C . ARG A 1 94 ? 0.041 -4.709 -18.803 1.00 86.69 94 ARG A C 1
ATOM 801 O O . ARG A 1 94 ? -0.086 -4.812 -20.020 1.00 86.69 94 ARG A O 1
ATOM 808 N N . ASP A 1 95 ? 1.180 -4.376 -18.215 1.00 87.50 95 ASP A N 1
ATOM 809 C CA . ASP A 1 95 ? 2.411 -4.119 -18.958 1.00 87.50 95 ASP A CA 1
ATOM 810 C C . ASP A 1 95 ? 2.959 -5.397 -19.598 1.00 87.50 95 ASP A C 1
ATOM 812 O O . ASP A 1 95 ? 3.384 -5.366 -20.748 1.00 87.50 95 ASP A O 1
ATOM 816 N N . GLU A 1 96 ? 2.861 -6.537 -18.914 1.00 86.31 96 GLU A N 1
ATOM 817 C CA . GLU A 1 96 ? 3.154 -7.862 -19.473 1.00 86.31 96 GLU A CA 1
ATOM 818 C C . GLU A 1 96 ? 2.288 -8.144 -20.702 1.00 86.31 96 GLU A C 1
ATOM 820 O O . GLU A 1 96 ? 2.826 -8.420 -21.769 1.00 86.31 96 GLU A O 1
ATOM 825 N N . LYS A 1 97 ? 0.962 -7.973 -20.598 1.00 82.75 97 LYS A N 1
ATOM 826 C CA . LYS A 1 97 ? 0.044 -8.144 -21.738 1.00 82.75 97 LYS A CA 1
ATOM 827 C C . LYS A 1 97 ? 0.361 -7.224 -22.918 1.00 82.75 97 LYS A C 1
ATOM 829 O O . LYS A 1 97 ? 0.199 -7.624 -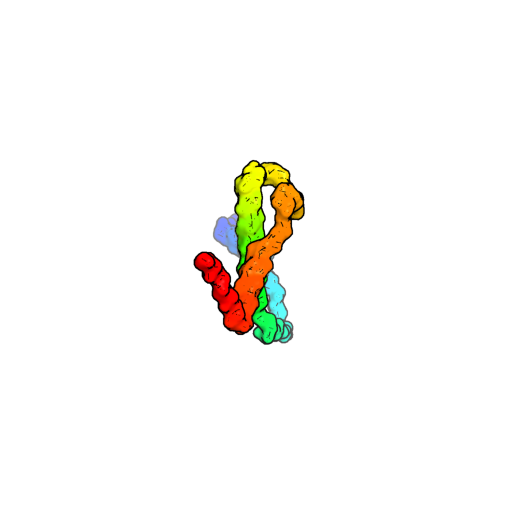24.065 1.00 82.75 97 LYS A O 1
ATOM 834 N N . ARG A 1 98 ? 0.785 -5.983 -22.646 1.00 80.44 98 ARG A N 1
ATOM 835 C CA . ARG A 1 98 ? 1.215 -5.037 -23.688 1.00 80.44 98 ARG A CA 1
ATOM 836 C C . ARG A 1 98 ? 2.471 -5.530 -24.401 1.00 80.44 98 ARG A C 1
ATOM 838 O O . ARG A 1 98 ? 2.533 -5.445 -25.620 1.00 80.44 98 ARG A O 1
ATOM 845 N N . LYS A 1 99 ? 3.446 -6.052 -23.650 1.00 81.38 99 LYS A N 1
ATOM 846 C CA . LYS A 1 99 ? 4.709 -6.576 -24.191 1.00 81.38 99 LYS A CA 1
ATOM 847 C C . LYS A 1 99 ? 4.511 -7.858 -25.000 1.00 81.38 99 LYS A C 1
ATOM 849 O O . LYS A 1 99 ? 5.144 -8.015 -26.034 1.00 81.38 99 LYS A O 1
ATOM 854 N N . THR A 1 100 ? 3.633 -8.757 -24.555 1.00 80.38 100 THR A N 1
ATOM 855 C CA . THR A 1 100 ? 3.377 -10.048 -25.218 1.00 80.38 100 THR A CA 1
ATOM 856 C C . THR A 1 100 ? 2.406 -9.957 -26.402 1.00 80.38 100 THR A C 1
ATOM 858 O O . THR A 1 100 ? 2.083 -10.982 -26.996 1.00 80.38 100 THR A O 1
ATOM 861 N N . GLY A 1 101 ? 1.902 -8.761 -26.742 1.00 65.06 101 GLY A N 1
ATOM 862 C CA . GLY A 1 101 ? 1.073 -8.513 -27.932 1.00 65.06 101 GLY A CA 1
ATOM 863 C C . GLY A 1 101 ? -0.303 -9.193 -27.944 1.00 65.06 101 GLY A C 1
ATOM 864 O O . GLY A 1 101 ? -1.023 -9.115 -28.937 1.00 65.06 101 GLY A O 1
ATOM 865 N N . THR A 1 102 ? -0.714 -9.848 -26.856 1.00 61.03 102 THR A N 1
ATOM 866 C CA . THR A 1 102 ? -1.992 -10.569 -26.775 1.00 61.03 102 THR A CA 1
ATOM 867 C C . THR A 1 102 ? -3.128 -9.601 -26.432 1.00 61.03 102 THR A C 1
ATOM 869 O O . THR A 1 102 ? -3.589 -9.499 -25.291 1.00 61.03 102 THR A O 1
ATOM 872 N N . PHE A 1 103 ? -3.604 -8.864 -27.439 1.00 60.09 103 PHE A N 1
ATOM 873 C CA . PHE A 1 103 ? -4.853 -8.106 -27.361 1.00 60.09 103 PHE A CA 1
ATOM 874 C C . PHE A 1 103 ? -6.031 -9.085 -27.373 1.00 60.09 103 PHE A C 1
ATOM 876 O O . PHE A 1 103 ? -6.575 -9.428 -28.417 1.00 60.09 103 PHE A O 1
ATOM 883 N N . GLY A 1 104 ? -6.414 -9.573 -26.193 1.00 55.78 104 GLY A N 1
ATOM 884 C CA . GLY A 1 104 ? -7.635 -10.355 -26.028 1.00 55.78 104 GLY A CA 1
ATOM 885 C C . GLY A 1 104 ? -8.856 -9.516 -26.410 1.00 55.78 104 GLY A C 1
ATOM 886 O O . GLY A 1 104 ? -9.330 -8.713 -25.605 1.00 55.78 104 GLY A O 1
ATOM 887 N N . ASN A 1 105 ? -9.349 -9.697 -27.636 1.00 57.19 105 ASN A N 1
ATOM 888 C CA . ASN A 1 105 ? -10.616 -9.163 -28.124 1.00 57.19 105 ASN A CA 1
ATOM 889 C C . ASN A 1 105 ? -11.776 -9.837 -27.372 1.00 57.19 105 ASN A C 1
ATOM 891 O O . ASN A 1 105 ? -12.385 -10.779 -27.858 1.00 57.19 105 ASN A O 1
ATOM 895 N N . ASN A 1 106 ? -12.098 -9.342 -26.178 1.00 56.72 106 ASN A N 1
ATOM 896 C CA . ASN A 1 106 ? -13.346 -9.663 -25.487 1.00 56.72 106 ASN A CA 1
ATOM 897 C C . ASN A 1 106 ? -14.329 -8.498 -25.644 1.00 56.72 106 ASN A C 1
ATOM 899 O O . ASN A 1 106 ? -14.730 -7.868 -24.670 1.00 56.72 106 ASN A O 1
ATOM 903 N N . ARG A 1 107 ? -14.717 -8.206 -26.890 1.00 48.19 107 ARG A N 1
ATOM 904 C CA . ARG A 1 107 ? -16.019 -7.591 -27.163 1.00 48.19 107 ARG A CA 1
ATOM 905 C C . ARG A 1 107 ? -16.996 -8.745 -27.359 1.00 48.19 107 ARG A C 1
ATOM 907 O O . ARG A 1 107 ? -17.133 -9.245 -28.467 1.00 48.19 107 ARG A O 1
ATOM 914 N N . LYS A 1 108 ? -17.596 -9.223 -26.268 1.00 45.78 108 LYS A N 1
ATOM 915 C CA . LYS A 1 108 ? -18.829 -10.006 -26.381 1.00 45.78 108 LYS A CA 1
ATOM 916 C C . LYS A 1 108 ? -19.939 -9.002 -26.694 1.00 45.78 108 LYS A C 1
ATOM 918 O O . LYS A 1 108 ? -20.226 -8.156 -25.848 1.00 45.78 108 LYS A O 1
ATOM 923 N N . VAL A 1 109 ? -20.411 -9.043 -27.938 1.00 44.03 109 VAL A N 1
ATOM 924 C CA . VAL A 1 109 ? -21.692 -8.471 -28.377 1.00 44.03 109 VAL A CA 1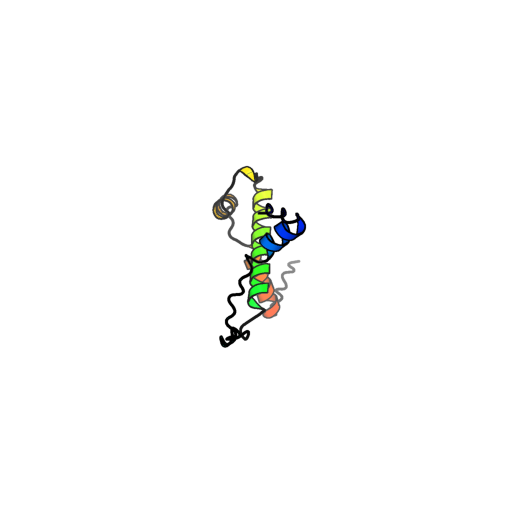
ATOM 925 C C . VAL A 1 109 ? -22.780 -9.461 -27.993 1.00 44.03 109 VAL A C 1
ATOM 927 O O . VAL A 1 109 ? -22.504 -10.677 -28.128 1.00 44.03 109 VAL A O 1
#

Secondary structure (DSSP, 8-state):
-PPPPPPPHHHHHHHHHSSS------TT-------TTS-HHHHHHHHHHHHHHHHHHHHHHHHTT--GGG---HHHHHHHTT----HHHHHHHHHHHHHTT--------

Radius of gyration: 29.22 Å; chains: 1; bounding box: 70×58×63 Å

Sequence (109 aa):
MAPPRKRSLSDRIRCMFRGRYRSRSRPGDPFEEPDIDEQPQKHLLEQIQNKLEATEMWFLRRMLRIPWTAKKTNEKVLNEANKRRLLVRTIRKRDEKRKTGTFGNNRKV